Protein AF-A0A536RAM4-F1 (afdb_monomer)

Solvent-accessible surface area (backbone atoms only — not comparable to full-atom values): 9044 Å² total; per-residue (Å²): 136,80,93,73,97,63,74,51,50,75,48,69,51,63,51,76,48,69,36,72,77,47,74,78,45,63,70,72,82,46,66,72,16,47,30,25,28,36,28,37,40,40,39,36,44,51,31,31,38,32,30,31,63,94,74,68,44,80,77,48,71,47,81,39,93,56,79,72,43,77,42,52,17,27,21,21,35,39,38,47,38,64,91,79,48,71,88,48,54,70,66,57,48,44,52,50,36,45,50,50,25,53,35,39,44,54,45,48,19,62,77,68,71,47,60,61,80,51,48,44,58,45,54,31,76,57,28,85,66,81,65,32,33,30,30,37,40,30,42,76,40,79,70,32,91,58,62,23,62,55,50,53,73,42,43,67,62,44,52,56,56,41,73,72,113

Structure (mmCIF, N/CA/C/O backbone):
data_AF-A0A536RAM4-F1
#
_entry.id   AF-A0A536RAM4-F1
#
loop_
_atom_site.group_PDB
_atom_site.id
_atom_site.type_symbol
_atom_site.label_atom_id
_atom_site.label_alt_id
_atom_site.label_comp_id
_atom_site.label_asym_id
_atom_site.label_entity_id
_atom_site.label_seq_id
_atom_site.pdbx_PDB_ins_code
_atom_site.Cartn_x
_atom_site.Cartn_y
_atom_site.Cartn_z
_atom_site.occupancy
_atom_site.B_iso_or_equiv
_atom_site.auth_seq_id
_atom_site.auth_comp_id
_atom_site.auth_asym_id
_atom_site.auth_atom_id
_atom_site.pdbx_PDB_model_num
ATOM 1 N N . MET A 1 1 ? 12.154 -12.283 -29.476 1.00 48.88 1 MET A N 1
ATOM 2 C CA . MET A 1 1 ? 13.302 -11.429 -29.098 1.00 48.88 1 MET A CA 1
ATOM 3 C C . MET A 1 1 ? 14.496 -11.823 -29.951 1.00 48.88 1 MET A C 1
ATOM 5 O O . MET A 1 1 ? 14.619 -13.004 -30.252 1.00 48.88 1 MET A O 1
ATOM 9 N N . ARG A 1 2 ? 15.332 -10.871 -30.381 1.00 54.91 2 ARG A N 1
ATOM 10 C CA . ARG A 1 2 ? 16.629 -11.199 -30.996 1.00 54.91 2 ARG A CA 1
ATOM 11 C C . ARG A 1 2 ? 17.678 -11.281 -29.881 1.00 54.91 2 ARG A C 1
ATOM 13 O O . ARG A 1 2 ? 17.650 -10.396 -29.029 1.00 54.91 2 ARG A O 1
ATOM 20 N N . PRO A 1 3 ? 18.556 -12.297 -29.857 1.00 50.44 3 PRO A N 1
ATOM 21 C CA . PRO A 1 3 ? 19.675 -12.321 -28.925 1.00 50.44 3 PRO A CA 1
ATOM 22 C C . PRO A 1 3 ? 20.585 -11.133 -29.233 1.00 50.44 3 PRO A C 1
ATOM 24 O O . PRO A 1 3 ? 20.940 -10.914 -30.393 1.00 50.44 3 PRO A O 1
ATOM 27 N N . VAL A 1 4 ? 20.920 -10.353 -28.214 1.00 65.00 4 VAL A N 1
ATOM 28 C CA . VAL A 1 4 ? 21.889 -9.262 -28.311 1.00 65.00 4 VAL A CA 1
ATOM 29 C C . VAL A 1 4 ? 22.866 -9.466 -27.166 1.00 65.00 4 VAL A C 1
ATOM 31 O O . VAL A 1 4 ? 22.433 -9.601 -26.024 1.00 65.00 4 VAL A O 1
ATOM 34 N N . ASP A 1 5 ? 24.153 -9.543 -27.486 1.00 66.81 5 ASP A N 1
ATOM 35 C CA . ASP A 1 5 ? 25.219 -9.693 -26.499 1.00 66.81 5 ASP A CA 1
ATOM 36 C C . ASP A 1 5 ? 25.544 -8.307 -25.926 1.00 66.81 5 ASP A C 1
ATOM 38 O O . ASP A 1 5 ? 26.075 -7.441 -26.627 1.00 66.81 5 ASP A O 1
ATOM 42 N N . VAL A 1 6 ? 25.087 -8.041 -24.700 1.00 73.75 6 VAL A N 1
ATOM 43 C CA . VAL A 1 6 ? 25.261 -6.758 -24.007 1.00 73.75 6 VAL A CA 1
ATOM 44 C C . VAL A 1 6 ? 25.638 -6.983 -22.546 1.00 73.75 6 VAL A C 1
ATOM 46 O O . VAL A 1 6 ? 25.001 -7.759 -21.842 1.00 73.75 6 VAL A O 1
ATOM 49 N N . ASP A 1 7 ? 26.608 -6.209 -22.057 1.00 73.00 7 ASP A N 1
ATOM 50 C CA . ASP A 1 7 ? 27.097 -6.279 -20.670 1.00 73.00 7 ASP A CA 1
ATOM 51 C C . ASP A 1 7 ? 26.225 -5.490 -19.671 1.00 73.00 7 ASP A C 1
ATOM 53 O O . ASP A 1 7 ? 26.713 -4.995 -18.650 1.00 73.00 7 ASP A O 1
ATOM 57 N N . TYR A 1 8 ? 24.928 -5.333 -19.951 1.00 73.06 8 TYR A N 1
ATOM 58 C CA . TYR A 1 8 ? 23.996 -4.630 -19.071 1.00 73.06 8 TYR A CA 1
ATOM 59 C C . TYR A 1 8 ? 22.561 -5.146 -19.162 1.00 73.06 8 TYR A C 1
ATOM 61 O O . TYR A 1 8 ? 22.134 -5.667 -20.190 1.00 73.06 8 TYR A O 1
ATOM 69 N N . TYR A 1 9 ? 21.792 -4.917 -18.099 1.00 71.62 9 TYR A N 1
ATOM 70 C CA . TYR A 1 9 ? 20.342 -5.103 -18.074 1.00 71.62 9 TYR A CA 1
ATOM 71 C C . TYR A 1 9 ? 19.623 -3.763 -17.902 1.00 71.62 9 TYR A C 1
ATOM 73 O O . TYR A 1 9 ? 20.243 -2.743 -17.587 1.00 71.62 9 TYR A O 1
AT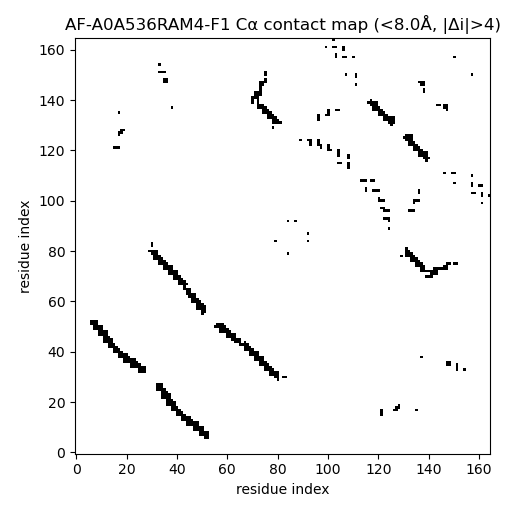OM 81 N N . THR A 1 10 ? 18.315 -3.741 -18.162 1.00 68.62 10 THR A N 1
ATOM 82 C CA . THR A 1 10 ? 17.484 -2.543 -17.999 1.00 68.62 10 THR A CA 1
ATOM 83 C C . THR A 1 10 ? 16.516 -2.691 -16.840 1.00 68.62 10 THR A C 1
ATOM 85 O O . THR A 1 10 ? 15.846 -3.716 -16.752 1.00 68.62 10 THR A O 1
ATOM 88 N N . ASP A 1 11 ? 16.392 -1.652 -16.020 1.00 59.16 11 ASP A N 1
ATOM 89 C CA . ASP A 1 11 ? 15.417 -1.576 -14.929 1.00 59.16 11 ASP A CA 1
ATOM 90 C C . ASP A 1 11 ? 14.503 -0.359 -15.109 1.00 59.16 11 ASP A C 1
ATOM 92 O O . ASP A 1 11 ? 14.982 0.717 -15.472 1.00 59.16 11 ASP A O 1
ATOM 96 N N . ALA A 1 12 ? 13.196 -0.517 -14.909 1.00 64.38 12 ALA A N 1
ATOM 97 C CA . ALA A 1 12 ? 12.204 0.518 -15.189 1.00 64.38 12 ALA A CA 1
ATOM 98 C C . ALA A 1 12 ? 11.824 1.290 -13.920 1.00 64.38 12 ALA A C 1
ATOM 100 O O . ALA A 1 12 ? 11.470 0.710 -12.899 1.00 64.38 12 ALA A O 1
ATOM 101 N N . LEU A 1 13 ? 11.822 2.621 -14.002 1.00 63.06 13 LEU A N 1
ATOM 102 C CA . LEU A 1 13 ? 11.277 3.482 -12.961 1.00 63.06 13 LEU A CA 1
ATOM 103 C C . LEU A 1 13 ? 9.771 3.655 -13.195 1.00 63.06 13 LEU A C 1
ATOM 105 O O . LEU A 1 13 ? 9.351 4.404 -14.086 1.00 63.06 13 LEU A O 1
ATOM 109 N N . ALA A 1 14 ? 8.972 2.948 -12.397 1.00 68.94 14 ALA A N 1
ATOM 110 C CA . ALA A 1 14 ? 7.518 3.031 -12.410 1.00 68.94 14 ALA A CA 1
ATOM 111 C C . ALA A 1 14 ? 7.005 3.888 -11.247 1.00 68.94 14 ALA A C 1
ATOM 113 O O . ALA A 1 14 ? 7.366 3.659 -10.095 1.00 68.94 14 ALA A O 1
ATOM 114 N N . SER A 1 15 ? 6.140 4.859 -11.539 1.00 80.94 15 SER A N 1
ATOM 115 C CA . SER A 1 15 ? 5.350 5.548 -10.517 1.00 80.94 15 SER A CA 1
ATOM 116 C C . SER A 1 15 ? 4.002 4.856 -10.370 1.00 80.94 15 SER A C 1
ATOM 118 O O . SER A 1 15 ? 3.330 4.619 -11.376 1.00 80.94 15 SER A O 1
ATOM 120 N N . VAL A 1 1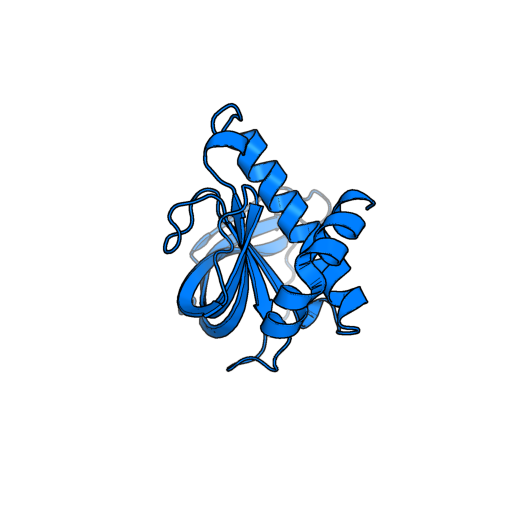6 ? 3.597 4.571 -9.134 1.00 88.69 16 VAL A N 1
ATOM 121 C CA . VAL A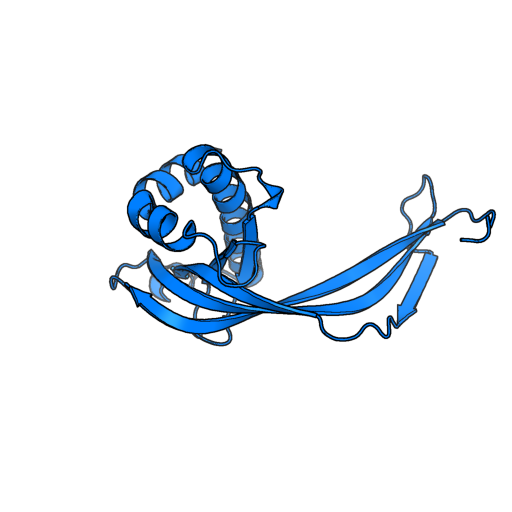 1 16 ? 2.271 4.035 -8.812 1.00 88.69 16 VAL A CA 1
ATOM 122 C C . VAL A 1 16 ? 1.486 5.096 -8.052 1.00 88.69 16 VAL A C 1
ATOM 124 O O . VAL A 1 16 ? 2.016 5.735 -7.147 1.00 88.69 16 VAL A O 1
ATOM 127 N N . THR A 1 17 ? 0.231 5.313 -8.428 1.00 92.38 17 THR A N 1
ATOM 128 C CA . THR A 1 17 ? -0.677 6.250 -7.759 1.00 92.38 17 THR A CA 1
ATOM 129 C C . THR A 1 17 ? -1.973 5.543 -7.413 1.00 92.38 17 THR A C 1
ATOM 131 O O . THR A 1 17 ? -2.518 4.809 -8.238 1.00 92.38 17 THR A O 1
ATOM 134 N N . VAL A 1 18 ? -2.476 5.794 -6.206 1.00 96.81 18 VAL A N 1
ATOM 135 C CA . VAL A 1 18 ? -3.743 5.252 -5.719 1.00 96.81 18 VAL A CA 1
ATOM 136 C C . VAL A 1 18 ? -4.779 6.366 -5.699 1.00 96.81 18 VAL A C 1
ATOM 138 O O . VAL A 1 18 ? -4.518 7.468 -5.226 1.00 96.81 18 VAL A O 1
ATOM 141 N N . ARG A 1 19 ? -5.978 6.096 -6.209 1.00 97.62 19 ARG A N 1
ATOM 142 C CA . ARG A 1 19 ? -7.133 6.979 -6.047 1.00 97.62 19 ARG A CA 1
ATOM 143 C C . ARG A 1 19 ? -8.296 6.183 -5.485 1.00 97.62 19 ARG A C 1
ATOM 145 O O . ARG A 1 19 ? -8.789 5.294 -6.168 1.00 97.62 19 ARG A O 1
ATOM 152 N N . VAL A 1 20 ? -8.767 6.544 -4.295 1.00 97.94 20 VAL A N 1
ATOM 153 C CA . VAL A 1 20 ? -10.029 6.009 -3.762 1.00 97.94 20 VAL A CA 1
ATOM 154 C C . VAL A 1 20 ? -11.186 6.512 -4.626 1.00 97.94 20 VAL A C 1
ATOM 156 O O . VAL A 1 20 ? -11.258 7.709 -4.925 1.00 97.94 20 VAL A O 1
ATOM 159 N N . LEU A 1 21 ? -12.025 5.582 -5.075 1.00 97.44 21 LEU A N 1
ATOM 160 C CA . LEU A 1 21 ? -13.218 5.823 -5.884 1.00 97.44 21 LEU A CA 1
ATOM 161 C C . LEU A 1 21 ? -14.473 5.821 -5.013 1.00 97.44 21 LEU A C 1
ATOM 163 O O . LEU A 1 21 ? -15.298 6.720 -5.154 1.00 97.44 21 LEU A O 1
ATOM 167 N N . ASP A 1 22 ? -14.570 4.851 -4.105 1.00 97.75 22 ASP A N 1
ATOM 168 C CA . ASP A 1 22 ? -15.657 4.718 -3.141 1.00 97.75 22 ASP A CA 1
ATOM 169 C C . ASP A 1 22 ? -15.125 4.139 -1.824 1.00 97.75 22 ASP A C 1
ATOM 171 O O . ASP A 1 22 ? -14.152 3.381 -1.827 1.00 97.75 22 ASP A O 1
ATOM 175 N N . THR A 1 23 ? -15.756 4.490 -0.707 1.00 98.25 23 THR A N 1
ATOM 176 C CA . THR A 1 23 ? -15.388 4.010 0.630 1.00 98.25 23 THR A CA 1
ATOM 177 C C . THR A 1 23 ? -16.548 3.210 1.200 1.00 98.25 23 THR A C 1
ATOM 179 O O . THR A 1 23 ? -17.611 3.758 1.478 1.00 98.25 23 THR A O 1
ATOM 182 N N . PHE A 1 24 ? -16.331 1.916 1.418 1.00 98.06 24 PHE A N 1
ATOM 183 C CA . PHE A 1 24 ? -17.347 1.009 1.950 1.00 98.06 24 PHE A CA 1
ATOM 184 C C . PHE A 1 24 ? -17.437 1.082 3.478 1.00 98.06 24 PHE A C 1
ATOM 186 O O . PHE A 1 24 ? -18.534 1.009 4.030 1.00 98.06 24 PHE A O 1
ATOM 193 N N . ALA A 1 25 ? -16.301 1.258 4.163 1.00 98.12 25 ALA A N 1
ATOM 194 C CA . ALA A 1 25 ? -16.252 1.476 5.607 1.00 98.12 25 ALA A CA 1
ATOM 195 C C . ALA A 1 25 ? -15.035 2.315 6.028 1.00 98.12 25 ALA A C 1
ATOM 197 O O . ALA A 1 25 ? -13.989 2.291 5.373 1.00 98.12 25 ALA A O 1
ATOM 198 N N . GLY A 1 26 ? -15.174 3.016 7.158 1.00 96.19 26 GLY A N 1
ATOM 199 C CA . GLY A 1 26 ? -14.182 3.943 7.710 1.00 96.19 26 GLY A CA 1
ATOM 200 C C . GLY A 1 26 ? -14.281 5.380 7.159 1.00 96.19 26 GLY A C 1
ATOM 201 O O . GLY A 1 26 ? -15.146 5.667 6.329 1.00 96.19 26 GLY A O 1
ATOM 202 N N . PRO A 1 27 ? -13.410 6.297 7.620 1.00 94.19 27 PRO A N 1
ATOM 203 C CA . PRO A 1 27 ? -12.426 6.095 8.687 1.00 94.19 27 PRO A CA 1
ATOM 204 C C . PRO A 1 27 ? -13.082 5.944 10.068 1.00 94.19 27 PRO A C 1
ATOM 206 O O . PRO A 1 27 ? -14.143 6.509 10.323 1.00 94.19 27 PRO A O 1
ATOM 209 N N . ASP A 1 28 ? -12.451 5.188 10.966 1.00 88.75 28 ASP A N 1
ATOM 210 C CA . ASP A 1 28 ? -12.923 4.933 12.336 1.00 88.75 28 ASP A CA 1
ATOM 211 C C . ASP A 1 28 ? -12.492 5.992 13.370 1.00 88.75 28 ASP A C 1
ATOM 213 O O . ASP A 1 28 ? -12.769 5.837 14.553 1.00 88.75 28 ASP A O 1
ATOM 217 N N . GLN A 1 29 ? -11.926 7.119 12.915 1.00 85.12 29 GLN A N 1
ATOM 218 C CA . GLN A 1 29 ? -11.554 8.297 13.724 1.00 85.12 29 GLN A CA 1
ATOM 219 C C . GLN A 1 29 ? -10.485 8.033 14.800 1.00 85.12 29 GLN A C 1
ATOM 221 O O . GLN A 1 29 ? -10.327 8.820 15.731 1.00 85.12 29 GLN A O 1
ATOM 226 N N . GLU A 1 30 ? -9.708 6.967 14.636 1.00 90.00 30 GLU A N 1
ATOM 227 C CA . GLU A 1 30 ? -8.515 6.683 15.430 1.00 90.00 30 GLU A CA 1
ATOM 228 C C . GLU A 1 30 ? -7.287 7.424 14.876 1.00 90.00 30 GLU A C 1
ATOM 230 O O . GLU A 1 30 ? -7.243 7.807 13.702 1.00 90.00 30 GLU A O 1
ATOM 235 N N . ALA A 1 31 ? -6.239 7.581 15.692 1.00 90.94 31 ALA A N 1
ATOM 236 C CA . ALA A 1 31 ? -4.988 8.215 15.253 1.00 90.94 31 ALA A CA 1
ATOM 237 C C . ALA A 1 31 ? -4.320 7.460 14.081 1.00 90.94 31 ALA A C 1
ATOM 239 O O . ALA A 1 31 ? -3.651 8.058 13.236 1.00 90.94 31 ALA A O 1
ATOM 240 N N . ILE A 1 32 ? -4.542 6.146 14.021 1.00 93.75 32 ILE A N 1
ATOM 241 C CA . ILE A 1 32 ? -4.243 5.277 12.884 1.00 93.75 32 ILE A CA 1
ATOM 242 C C . ILE A 1 32 ? -5.587 4.726 12.407 1.00 93.75 32 ILE A C 1
ATOM 244 O O . ILE A 1 32 ? -6.048 3.694 12.879 1.00 93.75 32 ILE A O 1
ATOM 248 N N . SER A 1 33 ? -6.250 5.461 11.517 1.00 95.94 33 SER A N 1
ATOM 249 C CA . SER A 1 33 ? -7.590 5.102 11.045 1.00 95.94 33 SER A CA 1
ATOM 250 C C . SER A 1 33 ? -7.520 4.105 9.893 1.00 95.94 33 SER A C 1
ATOM 252 O O . SER A 1 33 ? -6.727 4.286 8.965 1.00 95.94 33 SER A O 1
ATOM 254 N N . ARG A 1 34 ? -8.402 3.103 9.895 1.00 97.44 34 ARG A N 1
ATOM 255 C CA . ARG A 1 34 ? -8.580 2.160 8.776 1.00 97.44 34 ARG A CA 1
ATOM 256 C C . ARG A 1 34 ? -9.765 2.522 7.903 1.00 97.44 34 ARG A C 1
ATOM 258 O O . ARG A 1 34 ? -10.763 3.091 8.343 1.00 97.44 34 ARG A O 1
ATOM 265 N N . SER A 1 35 ? -9.700 2.124 6.646 1.00 98.50 35 SER A N 1
ATOM 266 C CA . SER A 1 35 ? -10.810 2.198 5.702 1.00 98.50 35 SER A CA 1
ATOM 267 C C . SER A 1 35 ? -10.652 1.132 4.626 1.00 98.50 35 SER A C 1
ATOM 269 O O . SER A 1 35 ? -9.556 0.610 4.418 1.00 98.50 35 SER A O 1
ATOM 271 N N . HIS A 1 36 ? -11.738 0.798 3.937 1.00 98.50 36 HIS A N 1
ATOM 272 C CA . HIS A 1 36 ? -11.659 -0.013 2.726 1.00 98.50 36 HIS A CA 1
ATOM 273 C C . HIS A 1 36 ? -12.740 0.383 1.721 1.00 98.50 36 HIS A C 1
ATOM 275 O O . HIS A 1 36 ? -13.742 1.006 2.076 1.00 98.50 36 HIS A O 1
ATOM 281 N N . GLY A 1 37 ? -12.528 0.026 0.458 1.00 98.19 37 GLY A N 1
ATOM 282 C CA . GLY A 1 37 ? -13.410 0.413 -0.634 1.00 98.19 37 GLY A CA 1
ATOM 283 C C . GLY A 1 37 ? -12.792 0.200 -2.007 1.00 98.19 37 GLY A C 1
ATOM 284 O O . GLY A 1 37 ? -11.798 -0.518 -2.150 1.00 98.19 37 GLY A O 1
ATOM 285 N N . GLU A 1 38 ? -13.377 0.829 -3.019 1.00 98.19 38 GLU A N 1
ATOM 286 C CA . GLU A 1 38 ? -12.875 0.779 -4.388 1.00 98.19 38 GLU A CA 1
ATOM 287 C C . GLU A 1 38 ? -11.716 1.751 -4.585 1.00 98.19 38 GLU A C 1
ATOM 289 O O . GLU A 1 38 ? -11.776 2.928 -4.218 1.00 98.19 38 GLU A O 1
ATOM 294 N N . VAL A 1 39 ? -10.667 1.275 -5.246 1.00 98.25 39 VAL A N 1
ATOM 295 C CA . VAL A 1 39 ? -9.503 2.070 -5.617 1.00 98.25 39 VAL A CA 1
ATOM 296 C C . VAL A 1 39 ? -9.163 1.886 -7.091 1.00 98.25 39 VAL A C 1
ATOM 298 O O . VAL A 1 39 ? -9.294 0.809 -7.675 1.00 98.25 39 VAL A O 1
ATOM 301 N N . LYS A 1 40 ? -8.667 2.961 -7.697 1.00 97.75 40 LYS A N 1
ATOM 302 C CA . LYS A 1 40 ? -7.979 2.925 -8.980 1.00 97.75 40 LYS A CA 1
ATOM 303 C C . LYS A 1 40 ? -6.482 3.032 -8.749 1.00 97.75 40 LYS A C 1
ATOM 305 O O . LYS A 1 40 ? -6.008 4.038 -8.221 1.00 97.75 40 LYS A O 1
ATOM 310 N N . ILE A 1 41 ? -5.756 2.024 -9.204 1.00 96.69 41 ILE A N 1
ATOM 311 C CA . ILE A 1 41 ? -4.301 2.001 -9.239 1.00 96.69 41 ILE A CA 1
ATOM 312 C C . ILE A 1 41 ? -3.861 2.401 -10.641 1.00 96.69 41 ILE A C 1
ATOM 314 O O . ILE A 1 41 ? -4.277 1.794 -11.624 1.00 96.69 41 ILE A O 1
ATOM 318 N N . THR A 1 42 ? -3.025 3.424 -10.727 1.00 94.38 42 THR A N 1
ATOM 319 C CA . THR A 1 42 ? -2.403 3.884 -11.968 1.00 94.38 42 THR A CA 1
ATOM 320 C C . THR A 1 42 ? -0.906 3.603 -11.883 1.00 94.38 42 THR A C 1
ATOM 322 O O . THR A 1 42 ? -0.264 4.038 -10.929 1.00 94.38 42 THR A O 1
ATOM 325 N N . SER A 1 43 ? -0.339 2.906 -12.870 1.00 90.00 43 SER A N 1
ATOM 326 C CA . SER A 1 43 ? 1.104 2.680 -12.998 1.00 90.00 43 SER A CA 1
ATOM 327 C C . SER A 1 43 ? 1.637 3.265 -14.304 1.00 90.00 43 SER A C 1
ATOM 329 O O . SER A 1 43 ? 1.100 3.002 -15.382 1.00 90.00 43 SER A O 1
ATOM 331 N N . LEU A 1 44 ? 2.712 4.049 -14.205 1.00 86.31 44 LEU A N 1
ATOM 332 C CA . LEU A 1 44 ? 3.394 4.655 -15.345 1.00 86.31 44 LEU A CA 1
ATOM 333 C C . LEU A 1 44 ? 4.898 4.392 -15.262 1.00 86.31 44 LEU A C 1
ATOM 335 O O . LEU A 1 44 ? 5.592 4.937 -14.403 1.00 86.31 44 LEU A O 1
ATOM 339 N N . ALA A 1 45 ? 5.411 3.582 -16.186 1.00 80.69 45 ALA A N 1
ATOM 340 C CA . ALA A 1 45 ? 6.844 3.425 -16.403 1.00 80.69 45 ALA A CA 1
ATOM 341 C C . ALA A 1 45 ? 7.343 4.560 -17.306 1.00 80.69 45 ALA A C 1
ATOM 343 O O . ALA A 1 45 ? 6.994 4.614 -18.484 1.00 80.69 45 ALA A O 1
ATOM 344 N N . SER A 1 46 ? 8.136 5.474 -16.746 1.00 73.50 46 SER A N 1
ATOM 345 C CA . SER A 1 46 ? 8.542 6.717 -17.428 1.00 73.50 46 SER A CA 1
ATOM 346 C C . SER A 1 46 ? 9.982 6.692 -17.944 1.00 73.50 46 SER A C 1
ATOM 348 O O . SER A 1 46 ? 10.302 7.330 -18.948 1.00 73.50 46 SER A O 1
ATOM 350 N N . MET A 1 47 ? 10.861 5.932 -17.293 1.00 74.62 47 MET A N 1
ATOM 351 C CA . MET A 1 47 ? 12.265 5.793 -17.674 1.00 74.62 47 MET A CA 1
ATOM 352 C C . MET A 1 47 ? 12.772 4.384 -17.410 1.00 74.62 47 MET A C 1
ATOM 354 O O . MET A 1 47 ? 12.250 3.683 -16.549 1.00 74.62 47 MET A O 1
ATOM 358 N N . PHE A 1 48 ? 13.829 3.997 -18.115 1.00 76.38 48 PHE A N 1
ATOM 359 C CA . PHE A 1 48 ? 14.630 2.831 -17.778 1.00 76.38 48 PHE A CA 1
ATOM 360 C C . PHE A 1 48 ? 16.072 3.251 -17.496 1.00 76.38 48 PHE A C 1
ATOM 362 O O . PHE A 1 48 ? 16.589 4.181 -18.117 1.00 76.38 48 PHE A O 1
ATOM 369 N N . LYS A 1 49 ? 16.733 2.556 -16.574 1.00 77.62 49 LYS A N 1
ATOM 370 C CA . LYS A 1 49 ? 18.174 2.638 -16.320 1.00 77.62 49 LYS A CA 1
ATOM 371 C C . LYS A 1 49 ? 18.854 1.444 -16.971 1.00 77.62 49 LYS A C 1
ATOM 373 O O . LYS A 1 49 ? 18.311 0.348 -16.942 1.00 77.62 49 LYS A O 1
ATOM 378 N N . LYS A 1 50 ? 20.036 1.644 -17.544 1.00 78.88 50 LYS A N 1
ATOM 379 C CA . LYS A 1 50 ? 20.947 0.586 -17.985 1.00 78.88 50 LYS A CA 1
ATOM 380 C C . LYS A 1 50 ? 21.940 0.339 -16.860 1.00 78.88 50 LYS A C 1
ATOM 382 O O . LYS A 1 50 ? 22.633 1.269 -16.451 1.00 78.88 50 LYS A O 1
ATOM 387 N N . ILE A 1 51 ? 22.009 -0.888 -16.368 1.00 77.88 51 ILE A N 1
ATOM 388 C CA . ILE A 1 51 ? 22.850 -1.267 -15.233 1.00 77.88 51 ILE A CA 1
ATOM 389 C C . ILE A 1 51 ? 23.842 -2.324 -15.702 1.00 77.88 51 ILE A C 1
ATOM 391 O O . ILE A 1 51 ? 23.436 -3.354 -16.241 1.00 77.88 51 ILE A O 1
ATOM 395 N N . ARG A 1 52 ? 25.142 -2.065 -15.526 1.00 80.25 52 ARG A N 1
ATOM 396 C CA . ARG A 1 52 ? 26.200 -2.994 -15.945 1.00 80.25 52 ARG A CA 1
ATOM 397 C C . ARG A 1 52 ? 26.133 -4.287 -15.133 1.00 80.25 52 ARG A C 1
ATOM 399 O O . ARG A 1 52 ? 25.973 -4.251 -13.910 1.00 80.25 52 ARG A O 1
ATOM 406 N N . PHE A 1 53 ? 26.312 -5.424 -15.801 1.00 69.38 53 PHE A N 1
ATOM 407 C CA . PHE A 1 53 ? 26.464 -6.704 -15.118 1.00 69.38 53 PHE A CA 1
ATOM 408 C C . PHE A 1 53 ? 27.685 -6.681 -14.183 1.00 69.38 53 PHE A C 1
ATOM 410 O O . PHE A 1 53 ? 28.701 -6.048 -14.466 1.00 69.38 53 PHE A O 1
ATOM 417 N N . HIS A 1 54 ? 27.573 -7.373 -13.048 1.00 75.31 54 HIS A N 1
ATOM 418 C CA . HIS A 1 54 ? 28.586 -7.494 -11.988 1.00 75.31 54 HIS A CA 1
ATOM 419 C C . HIS A 1 54 ? 28.848 -6.225 -11.161 1.00 75.31 54 HIS A C 1
ATOM 421 O O . HIS A 1 54 ? 28.804 -6.309 -9.935 1.00 75.31 54 HIS A O 1
ATOM 427 N N . THR A 1 55 ? 29.073 -5.056 -11.776 1.00 80.38 55 THR A N 1
ATOM 428 C CA . THR A 1 55 ? 29.408 -3.829 -11.019 1.00 80.38 55 THR A CA 1
ATOM 429 C C . THR A 1 55 ? 28.185 -3.098 -10.470 1.00 80.38 55 THR A C 1
ATOM 431 O O . THR A 1 55 ? 28.328 -2.299 -9.552 1.00 80.38 55 THR A O 1
ATOM 434 N N . HIS A 1 56 ? 26.985 -3.378 -10.998 1.00 76.31 56 HIS A N 1
ATOM 435 C CA . HIS A 1 56 ? 25.738 -2.678 -10.651 1.00 76.31 56 HIS A CA 1
ATOM 436 C C . HIS A 1 56 ? 25.804 -1.155 -10.863 1.00 76.31 56 HIS A C 1
ATOM 438 O O . HIS A 1 56 ? 24.991 -0.398 -10.333 1.00 76.31 56 HIS A O 1
ATOM 444 N N . GLU A 1 57 ? 26.751 -0.690 -11.678 1.00 74.69 57 GLU A N 1
ATOM 445 C CA . GLU A 1 57 ? 26.879 0.720 -12.014 1.00 74.69 57 GLU A CA 1
ATOM 446 C C . GLU A 1 57 ? 25.803 1.132 -13.016 1.00 74.69 57 GLU A C 1
ATOM 448 O O . GLU A 1 57 ? 25.530 0.436 -14.001 1.00 74.69 57 GLU A O 1
ATOM 453 N N . ASN A 1 58 ? 25.220 2.307 -12.787 1.00 79.19 58 ASN A N 1
ATOM 454 C CA . ASN A 1 58 ? 24.342 2.945 -13.754 1.00 79.19 58 ASN A CA 1
ATOM 455 C C . ASN A 1 58 ? 25.182 3.454 -14.934 1.00 79.19 58 ASN A C 1
ATOM 457 O O . ASN A 1 58 ? 25.977 4.379 -14.784 1.00 79.19 58 ASN A O 1
ATOM 461 N N . ILE A 1 59 ? 24.986 2.853 -16.105 1.00 81.69 59 ILE A N 1
ATOM 462 C CA . ILE A 1 59 ? 25.717 3.179 -17.336 1.00 81.69 59 ILE A CA 1
ATOM 463 C C . ILE A 1 59 ? 24.865 3.953 -18.350 1.00 81.69 59 ILE A C 1
ATOM 465 O O . ILE A 1 59 ? 25.290 4.172 -19.484 1.00 81.69 59 ILE A O 1
ATOM 469 N N . GLY A 1 60 ? 23.653 4.360 -17.969 1.00 81.00 60 GLY A N 1
ATOM 470 C CA . GLY A 1 60 ? 22.796 5.205 -18.792 1.00 81.00 60 GLY A CA 1
ATOM 471 C C . GLY A 1 60 ? 21.322 5.120 -18.413 1.00 81.00 60 GLY A C 1
ATOM 472 O O . GLY A 1 60 ? 20.899 4.246 -17.664 1.00 81.00 60 GLY A O 1
ATOM 473 N N . ALA A 1 61 ? 20.515 6.011 -18.978 1.00 81.56 61 ALA A N 1
ATOM 474 C CA . ALA A 1 61 ? 19.063 5.974 -18.858 1.00 81.56 61 ALA A CA 1
ATOM 475 C C . ALA A 1 61 ? 18.408 6.370 -20.184 1.00 81.56 61 ALA A C 1
ATOM 477 O O . ALA A 1 61 ? 19.041 7.001 -21.033 1.00 81.56 61 ALA A O 1
ATOM 478 N N . GLY A 1 62 ? 17.147 5.996 -20.368 1.00 80.31 62 GLY A N 1
ATOM 479 C CA . GLY A 1 62 ? 16.347 6.411 -21.515 1.00 80.31 62 GLY A CA 1
ATOM 480 C C . GLY A 1 62 ? 14.862 6.511 -21.168 1.00 80.31 62 GLY A C 1
ATOM 481 O O . GLY A 1 62 ? 14.419 5.885 -20.200 1.00 80.31 62 GLY A O 1
ATOM 482 N N . PRO A 1 63 ? 14.082 7.299 -21.927 1.00 78.19 63 PRO A N 1
ATOM 483 C CA . PRO A 1 63 ? 12.646 7.401 -21.720 1.00 78.19 63 PRO A CA 1
ATOM 484 C C . PRO A 1 63 ? 11.954 6.089 -22.097 1.00 78.19 63 PRO A C 1
ATOM 486 O O . PRO A 1 63 ? 12.348 5.403 -23.043 1.00 78.19 63 PRO A O 1
ATOM 489 N N . VAL A 1 64 ? 10.899 5.762 -21.358 1.00 79.06 64 VAL A N 1
ATOM 490 C CA . VAL A 1 64 ? 9.978 4.674 -21.681 1.00 79.06 64 VAL A CA 1
ATOM 491 C C . VAL A 1 64 ? 8.656 5.305 -22.089 1.00 79.06 64 VAL A C 1
ATOM 493 O O . VAL A 1 64 ? 8.060 6.066 -21.335 1.00 79.06 64 VAL A O 1
ATOM 496 N N . HIS A 1 65 ? 8.196 4.990 -23.295 1.00 75.56 65 HIS A N 1
ATOM 497 C CA . HIS A 1 65 ? 6.883 5.401 -23.783 1.00 75.56 65 HIS A CA 1
ATOM 498 C C . HIS A 1 65 ? 5.924 4.218 -23.687 1.00 75.56 65 HIS A C 1
ATOM 500 O O . HIS A 1 65 ? 5.514 3.652 -24.699 1.00 75.56 65 HIS A O 1
ATOM 506 N N . LEU A 1 66 ? 5.627 3.801 -22.455 1.00 81.31 66 LEU A N 1
ATOM 507 C CA . LEU A 1 66 ? 4.584 2.815 -22.197 1.00 81.31 66 LEU A CA 1
ATOM 508 C C . LEU A 1 66 ? 3.270 3.530 -21.869 1.00 81.31 66 LEU A C 1
ATOM 510 O O . LEU A 1 66 ? 3.293 4.575 -21.213 1.00 81.31 66 LEU A O 1
ATOM 514 N N . PRO A 1 67 ? 2.126 2.991 -22.328 1.00 83.69 67 PRO A N 1
ATOM 515 C CA . PRO A 1 67 ? 0.834 3.523 -21.937 1.00 83.69 67 PRO A CA 1
ATOM 516 C C . PRO A 1 67 ? 0.640 3.345 -20.431 1.00 83.69 67 PRO A C 1
ATOM 518 O O . PRO A 1 67 ? 1.025 2.320 -19.863 1.00 83.69 67 PRO A O 1
ATOM 521 N N . GLU A 1 68 ? -0.002 4.328 -19.805 1.00 88.25 68 GLU A N 1
ATOM 522 C CA . GLU A 1 68 ? -0.461 4.210 -18.424 1.00 88.25 68 GLU A CA 1
ATOM 523 C C . GLU A 1 68 ? -1.298 2.933 -18.263 1.00 88.25 68 GLU A C 1
ATOM 525 O O . GLU A 1 68 ? -2.188 2.655 -19.069 1.00 88.25 68 GLU A O 1
ATOM 530 N N . GLN A 1 69 ? -0.988 2.143 -17.237 1.00 92.06 69 GLN A N 1
ATOM 531 C CA . GLN A 1 69 ? -1.768 0.968 -16.869 1.00 92.06 69 GLN A CA 1
ATOM 532 C C . GLN A 1 69 ? -2.689 1.335 -15.714 1.00 92.06 69 GLN A C 1
ATOM 534 O O . GLN A 1 69 ? -2.234 1.881 -14.707 1.00 92.06 69 GLN A O 1
ATOM 539 N N . THR A 1 70 ? -3.974 1.020 -15.848 1.00 94.94 70 THR A N 1
ATOM 540 C CA . THR A 1 70 ? -4.974 1.262 -14.811 1.00 94.94 70 THR A CA 1
ATOM 541 C C . THR A 1 70 ? -5.592 -0.046 -14.342 1.00 94.94 70 THR A C 1
ATOM 543 O O . THR A 1 70 ? -5.917 -0.925 -15.138 1.00 94.94 70 THR A O 1
ATOM 546 N N . LEU A 1 71 ? -5.770 -0.164 -13.031 1.00 96.75 71 LEU A N 1
ATOM 547 C CA . LEU A 1 71 ? -6.443 -1.279 -12.381 1.00 96.75 71 LEU A CA 1
ATOM 548 C C . LEU A 1 71 ? -7.519 -0.718 -11.456 1.00 96.75 71 LEU A C 1
ATOM 550 O O . LEU A 1 71 ? -7.220 0.044 -10.542 1.00 96.75 71 LEU A O 1
ATOM 554 N N . HIS A 1 72 ? -8.767 -1.096 -11.706 1.00 98.19 72 HIS A N 1
ATOM 555 C CA . HIS A 1 72 ? -9.883 -0.846 -10.801 1.00 98.19 72 HIS A CA 1
ATOM 556 C C . HIS A 1 72 ? -10.060 -2.094 -9.942 1.00 98.19 72 HIS A C 1
ATOM 558 O O . HIS A 1 72 ? -10.238 -3.185 -10.482 1.00 98.19 72 HIS A O 1
ATOM 564 N N . THR A 1 73 ? -9.946 -1.943 -8.631 1.00 98.38 73 THR A N 1
ATOM 565 C CA . THR A 1 73 ? -9.927 -3.049 -7.667 1.00 98.38 73 THR A CA 1
ATOM 566 C C . THR A 1 73 ? -10.413 -2.551 -6.311 1.00 98.38 73 THR A C 1
ATOM 568 O O . THR A 1 73 ? -10.725 -1.371 -6.153 1.00 98.38 73 THR A O 1
ATOM 571 N N . THR A 1 74 ? -10.458 -3.427 -5.318 1.00 98.31 74 THR A N 1
ATOM 572 C CA . THR A 1 74 ? -10.687 -3.045 -3.930 1.00 98.31 74 THR A CA 1
ATOM 573 C C . THR A 1 74 ? -9.381 -2.942 -3.151 1.00 98.31 74 THR A C 1
ATOM 575 O O . THR A 1 74 ? -8.390 -3.623 -3.432 1.00 98.31 74 THR A O 1
ATOM 578 N N . GLY A 1 75 ? -9.371 -2.050 -2.166 1.00 98.12 75 GLY A N 1
ATOM 579 C CA . GLY A 1 75 ? -8.218 -1.794 -1.318 1.00 98.12 75 GLY A CA 1
ATOM 580 C C . GLY A 1 75 ? -8.620 -1.518 0.120 1.00 98.12 75 GLY A C 1
ATOM 581 O O . GLY A 1 75 ? -9.710 -1.023 0.396 1.00 98.12 75 GLY A O 1
ATOM 582 N N . TYR A 1 76 ? -7.712 -1.854 1.022 1.00 98.38 76 TYR A N 1
ATOM 583 C CA . TYR A 1 76 ? -7.720 -1.482 2.426 1.00 98.38 76 TYR A CA 1
ATOM 584 C C . TYR A 1 76 ? -6.609 -0.454 2.638 1.00 98.38 76 TYR A C 1
ATOM 586 O O . TYR A 1 76 ? -5.487 -0.644 2.164 1.00 98.38 76 TYR A O 1
ATOM 594 N N . TRP A 1 77 ? -6.902 0.642 3.325 1.00 98.38 77 TRP A N 1
ATOM 595 C CA . TRP A 1 77 ? -5.907 1.669 3.594 1.00 98.38 77 TRP A CA 1
ATOM 596 C C . TRP A 1 77 ? -5.947 2.159 5.029 1.00 98.38 77 TRP A C 1
ATOM 598 O O . TRP A 1 77 ? -6.979 2.156 5.698 1.00 98.38 77 TRP A O 1
ATOM 608 N N . ILE A 1 78 ? -4.774 2.594 5.470 1.00 98.06 78 ILE A N 1
ATOM 609 C CA . ILE A 1 78 ? -4.526 3.157 6.785 1.00 98.06 78 ILE A CA 1
ATOM 610 C C . ILE A 1 78 ? -4.080 4.599 6.599 1.00 98.06 78 ILE A C 1
ATOM 612 O O . ILE A 1 78 ? -3.125 4.850 5.861 1.00 98.06 78 ILE A O 1
ATOM 616 N N . THR A 1 79 ? -4.742 5.532 7.276 1.00 97.31 79 THR A N 1
ATOM 617 C CA . THR A 1 79 ? -4.335 6.940 7.341 1.00 97.31 79 THR A CA 1
ATOM 618 C C . THR A 1 79 ? -3.770 7.271 8.711 1.00 97.31 79 THR A C 1
ATOM 620 O O . THR A 1 79 ? -4.348 6.881 9.724 1.00 97.31 79 THR A O 1
ATOM 623 N N . VAL A 1 80 ? -2.681 8.036 8.740 1.00 95.75 80 VAL A N 1
ATOM 624 C CA . VAL A 1 80 ? -2.046 8.487 9.985 1.00 95.75 80 VAL A CA 1
ATOM 625 C C . VAL A 1 80 ? -2.419 9.945 10.257 1.00 95.75 80 VAL A C 1
ATOM 627 O O . VAL A 1 80 ? -2.185 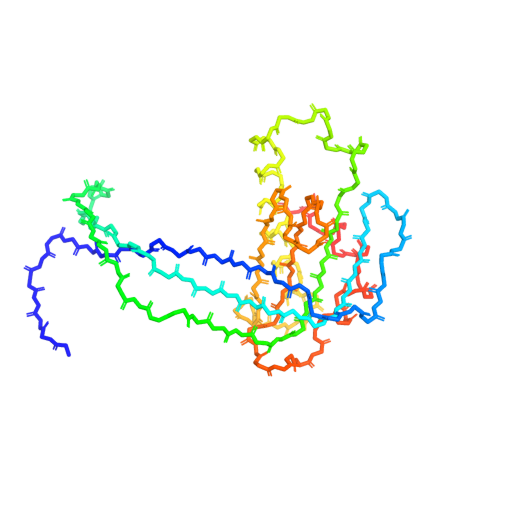10.819 9.414 1.00 95.75 80 VAL A O 1
ATOM 630 N N . ASP A 1 81 ? -2.992 10.212 11.429 1.00 93.00 81 ASP A N 1
ATOM 631 C CA . ASP A 1 81 ? -3.384 11.558 11.851 1.00 93.00 81 ASP A CA 1
ATOM 632 C C . ASP A 1 81 ? -2.175 12.483 12.072 1.00 93.00 81 ASP A C 1
ATOM 634 O O . ASP A 1 81 ? -1.086 12.043 12.453 1.00 93.00 81 ASP A O 1
ATOM 638 N N . GLU A 1 82 ? -2.380 13.787 11.856 1.00 89.81 82 GLU A N 1
ATOM 639 C CA . GLU A 1 82 ? -1.350 14.824 11.981 1.00 89.81 82 GLU A CA 1
ATOM 640 C C . GLU A 1 82 ? -0.613 14.781 13.325 1.00 89.81 82 GLU A C 1
ATOM 642 O O . GLU A 1 82 ? 0.607 14.976 13.355 1.00 89.81 82 GLU A O 1
ATOM 647 N N . GLY A 1 83 ? -1.305 14.459 14.423 1.00 89.38 83 GLY A N 1
ATOM 648 C CA . GLY A 1 83 ? -0.699 14.387 15.752 1.00 89.38 83 GLY A CA 1
ATOM 649 C C . GLY A 1 83 ? 0.463 13.393 15.866 1.00 89.38 83 GLY A C 1
ATOM 650 O O . GLY A 1 83 ? 1.376 13.621 16.660 1.00 89.38 83 GLY A O 1
ATOM 651 N N . LEU A 1 84 ? 0.471 12.327 15.058 1.00 88.12 84 LEU A N 1
ATOM 652 C CA . LEU A 1 84 ? 1.490 11.273 15.119 1.00 88.12 84 LEU A CA 1
ATOM 653 C C . LEU A 1 84 ? 2.715 11.547 14.243 1.00 88.12 84 LEU A C 1
ATOM 655 O O . LEU A 1 84 ? 3.807 11.082 14.564 1.00 88.12 84 LEU A O 1
ATOM 659 N N . TRP A 1 85 ? 2.557 12.280 13.139 1.00 89.50 85 TRP A N 1
ATOM 660 C CA . TRP A 1 85 ? 3.636 12.448 12.160 1.00 89.50 85 TRP A CA 1
ATOM 661 C C . TRP A 1 85 ? 4.170 13.871 12.032 1.00 89.50 85 TRP A C 1
ATOM 663 O O . TRP A 1 85 ? 5.237 14.053 11.453 1.00 89.50 85 TRP A O 1
ATOM 673 N N . ARG A 1 86 ? 3.493 14.893 12.568 1.00 89.19 86 ARG A N 1
ATOM 674 C CA . ARG A 1 86 ? 3.910 16.297 12.392 1.00 89.19 86 ARG A CA 1
ATOM 675 C C . ARG A 1 86 ? 5.296 16.610 12.959 1.00 89.19 86 ARG A C 1
ATOM 677 O O . ARG A 1 86 ? 5.978 17.494 12.445 1.00 89.19 86 ARG A O 1
ATOM 684 N N . SER A 1 87 ? 5.701 15.919 14.022 1.00 90.56 87 SER A N 1
ATOM 685 C CA . SER A 1 87 ? 7.037 16.051 14.617 1.00 90.56 87 SER A CA 1
ATOM 686 C C . SER A 1 87 ? 8.115 15.278 13.850 1.00 90.56 87 SER A C 1
ATOM 688 O O . SER A 1 87 ? 9.302 15.515 14.072 1.00 90.56 87 SER A O 1
ATOM 690 N N . LEU A 1 88 ? 7.722 14.373 12.948 1.00 89.19 88 LEU A N 1
ATOM 691 C CA . LEU A 1 88 ? 8.643 13.593 12.135 1.00 89.19 88 LEU A CA 1
ATOM 692 C C . LEU A 1 88 ? 9.127 14.420 10.941 1.00 89.19 88 LEU A C 1
ATOM 694 O O . LEU A 1 88 ? 8.370 15.144 10.292 1.00 89.19 88 LEU A O 1
ATOM 698 N N . GLY A 1 89 ? 10.407 14.271 10.606 1.00 89.31 89 GLY A N 1
ATOM 699 C CA . GLY A 1 89 ? 10.916 14.738 9.321 1.00 89.31 89 GLY A CA 1
ATOM 700 C C . GLY A 1 89 ? 10.267 13.967 8.168 1.00 89.31 89 GLY A C 1
ATOM 701 O O . GLY A 1 89 ? 9.917 12.795 8.314 1.00 89.31 89 GLY A O 1
ATOM 702 N N . ARG A 1 90 ? 10.146 14.607 6.997 1.00 88.00 90 ARG A N 1
ATOM 703 C CA . ARG A 1 90 ? 9.566 13.990 5.789 1.00 88.00 90 ARG A CA 1
ATOM 704 C C . ARG A 1 90 ? 10.210 12.642 5.454 1.00 88.00 90 ARG A C 1
ATOM 706 O O . ARG A 1 90 ? 9.487 11.703 5.155 1.00 88.00 90 ARG A O 1
ATOM 713 N N . GLU A 1 91 ? 11.537 12.557 5.519 1.00 89.81 91 GLU A N 1
ATOM 714 C CA . GLU A 1 91 ? 12.285 11.332 5.203 1.00 89.81 91 GLU A CA 1
ATOM 715 C C . GLU A 1 91 ? 11.969 10.198 6.186 1.00 89.81 91 GLU A C 1
ATOM 717 O O . GLU A 1 91 ? 11.736 9.067 5.773 1.00 89.81 91 GLU A O 1
ATOM 722 N N . THR A 1 92 ? 11.897 10.505 7.484 1.00 93.88 92 THR A N 1
ATOM 723 C CA . THR A 1 92 ? 11.544 9.530 8.525 1.00 93.88 92 THR A CA 1
ATOM 724 C C . THR A 1 92 ? 10.116 9.026 8.353 1.00 93.88 92 THR A C 1
ATOM 726 O O . THR A 1 92 ? 9.876 7.825 8.446 1.00 93.88 92 THR A O 1
ATOM 729 N N . LEU A 1 93 ? 9.176 9.930 8.066 1.00 93.62 93 LEU A N 1
ATOM 730 C CA . LEU A 1 93 ? 7.793 9.568 7.777 1.00 93.62 93 LEU A CA 1
ATOM 731 C C . LEU A 1 93 ? 7.709 8.669 6.540 1.00 93.62 93 LEU A C 1
ATOM 733 O O . LEU A 1 93 ? 7.076 7.622 6.586 1.00 93.62 93 LEU A O 1
ATOM 737 N N . GLU A 1 94 ? 8.366 9.052 5.446 1.00 93.62 94 GLU A N 1
ATOM 738 C CA . GLU A 1 94 ? 8.382 8.265 4.215 1.00 93.62 94 GLU A CA 1
ATOM 739 C C . GLU A 1 94 ? 8.954 6.864 4.445 1.00 93.62 94 GLU A C 1
ATOM 741 O O . GLU A 1 94 ? 8.303 5.882 4.094 1.00 93.62 94 GLU A O 1
ATOM 746 N N . ALA A 1 95 ? 10.107 6.755 5.109 1.00 94.31 95 ALA A N 1
ATOM 747 C CA . ALA A 1 95 ? 10.710 5.470 5.451 1.00 94.31 95 ALA A CA 1
ATOM 748 C C . ALA A 1 95 ? 9.790 4.611 6.336 1.00 94.31 95 ALA A C 1
ATOM 750 O O . ALA A 1 95 ? 9.629 3.419 6.075 1.00 94.31 95 ALA A O 1
ATOM 751 N N . GLY A 1 96 ? 9.139 5.214 7.337 1.00 94.69 96 GLY A N 1
ATOM 752 C CA . GLY A 1 96 ? 8.185 4.525 8.207 1.00 94.69 96 GLY A CA 1
ATOM 7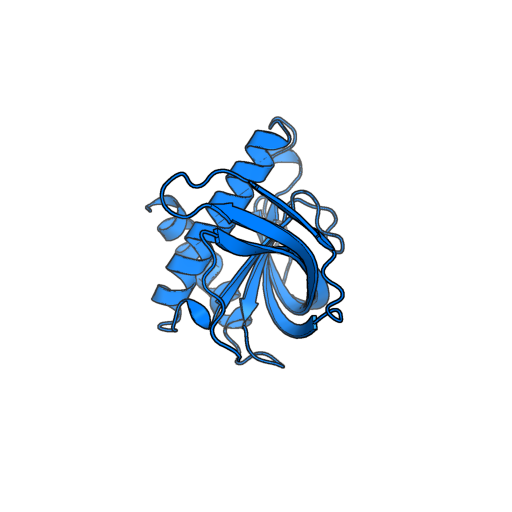53 C C . GLY A 1 96 ? 6.965 3.994 7.451 1.00 94.69 96 GLY A C 1
ATOM 754 O O . GLY A 1 96 ? 6.581 2.842 7.636 1.00 94.69 96 GLY A O 1
ATOM 755 N N . LEU A 1 97 ? 6.393 4.787 6.539 1.00 96.31 97 LEU A N 1
ATOM 756 C CA . LEU A 1 97 ? 5.272 4.347 5.701 1.00 96.31 97 LEU A CA 1
ATOM 757 C C . LEU A 1 97 ? 5.684 3.224 4.743 1.00 96.31 97 LEU A C 1
ATOM 759 O O . LEU A 1 97 ? 4.910 2.293 4.543 1.00 96.31 97 LEU A O 1
ATOM 763 N N . GLN A 1 98 ? 6.885 3.290 4.160 1.00 96.25 98 GLN A N 1
ATOM 764 C CA . GLN A 1 98 ? 7.406 2.221 3.300 1.00 96.25 98 GLN A CA 1
ATOM 765 C C . GLN A 1 98 ? 7.614 0.922 4.089 1.00 96.25 98 GLN A C 1
ATOM 767 O O . GLN A 1 98 ? 7.223 -0.144 3.615 1.00 96.25 98 GLN A O 1
ATOM 772 N N . GLY A 1 99 ? 8.159 1.013 5.308 1.00 95.88 99 GLY A N 1
ATOM 773 C CA . GLY A 1 99 ? 8.271 -0.122 6.225 1.00 95.88 99 GLY A CA 1
ATOM 774 C C . GLY A 1 99 ? 6.903 -0.721 6.552 1.00 95.88 99 GLY A C 1
ATOM 775 O O . GLY A 1 99 ? 6.694 -1.916 6.363 1.00 95.88 99 GLY A O 1
ATOM 776 N N . MET A 1 100 ? 5.936 0.123 6.921 1.00 95.69 100 MET A N 1
ATOM 777 C CA . MET A 1 100 ? 4.560 -0.301 7.190 1.00 95.69 100 MET A CA 1
ATOM 778 C C . MET A 1 100 ? 3.913 -0.970 5.969 1.00 95.69 100 MET A C 1
ATOM 780 O O . MET A 1 100 ? 3.319 -2.033 6.106 1.00 95.69 100 MET A O 1
ATOM 784 N N . ALA A 1 101 ? 4.054 -0.404 4.768 1.00 96.56 101 ALA A N 1
ATOM 785 C CA . ALA A 1 101 ? 3.536 -1.000 3.536 1.00 96.56 101 ALA A CA 1
ATOM 786 C C . ALA A 1 101 ? 4.152 -2.375 3.251 1.00 96.56 101 ALA A C 1
ATOM 788 O O . ALA A 1 101 ? 3.431 -3.312 2.902 1.00 96.56 101 ALA A O 1
ATOM 789 N N . HIS A 1 102 ? 5.468 -2.502 3.431 1.00 95.06 102 HIS A N 1
ATOM 790 C CA . HIS A 1 102 ? 6.177 -3.759 3.255 1.00 95.06 102 HIS A CA 1
ATOM 791 C C . HIS A 1 102 ? 5.679 -4.824 4.242 1.00 95.06 102 HIS A C 1
ATOM 793 O O . HIS A 1 102 ? 5.178 -5.862 3.803 1.00 95.06 102 HIS A O 1
ATOM 799 N N . SER A 1 103 ? 5.751 -4.552 5.549 1.00 95.88 103 SER A N 1
ATOM 800 C CA . SER A 1 103 ? 5.348 -5.498 6.596 1.00 95.88 103 SER A CA 1
ATOM 801 C C . SER A 1 103 ? 3.874 -5.878 6.478 1.00 95.88 103 SER A C 1
ATOM 803 O O . SER A 1 103 ? 3.552 -7.065 6.463 1.00 95.88 103 SER A O 1
ATOM 805 N N . LEU A 1 104 ? 2.977 -4.902 6.279 1.00 95.81 104 LEU A N 1
ATOM 806 C CA . LEU A 1 104 ? 1.544 -5.169 6.134 1.00 95.81 104 LEU A CA 1
ATOM 807 C C . LEU A 1 104 ? 1.239 -6.081 4.953 1.00 95.81 104 LEU A C 1
ATOM 809 O O . LEU A 1 104 ? 0.418 -6.977 5.099 1.00 95.81 104 LEU A O 1
ATOM 813 N N . ARG A 1 105 ? 1.888 -5.903 3.796 1.00 95.56 105 ARG A N 1
ATOM 814 C CA . ARG A 1 105 ? 1.669 -6.787 2.640 1.00 95.56 105 ARG A CA 1
ATOM 815 C C . ARG A 1 105 ? 2.063 -8.232 2.955 1.00 95.56 105 ARG A C 1
ATOM 817 O O . ARG A 1 105 ? 1.357 -9.160 2.561 1.00 95.56 105 ARG A O 1
ATOM 824 N N . HIS A 1 106 ? 3.177 -8.421 3.661 1.00 94.06 106 HIS A N 1
ATOM 825 C CA . HIS A 1 106 ? 3.652 -9.745 4.058 1.00 94.06 106 HIS A CA 1
ATOM 826 C C . HIS A 1 106 ? 2.711 -10.399 5.075 1.00 94.06 106 HIS A C 1
ATOM 828 O O . HIS A 1 106 ? 2.222 -11.501 4.821 1.00 94.06 106 HIS A O 1
ATOM 834 N N . VAL A 1 107 ? 2.375 -9.704 6.161 1.00 96.19 107 VAL A N 1
ATOM 835 C CA . VAL A 1 107 ? 1.427 -10.201 7.172 1.00 96.19 107 VAL A CA 1
ATOM 836 C C . VAL A 1 107 ? 0.054 -10.469 6.553 1.00 96.19 107 VAL A C 1
ATOM 838 O O . VAL A 1 107 ? -0.514 -11.538 6.761 1.00 96.19 107 VAL A O 1
ATOM 841 N N . ALA A 1 108 ? -0.456 -9.556 5.723 1.00 96.12 108 ALA A N 1
ATOM 842 C CA . ALA A 1 108 ? -1.726 -9.713 5.017 1.00 96.12 108 ALA A CA 1
ATOM 843 C C . ALA A 1 108 ? -1.775 -11.012 4.208 1.00 96.12 108 ALA A C 1
ATOM 845 O O . ALA A 1 108 ? -2.755 -11.747 4.306 1.00 96.12 108 ALA A O 1
ATOM 846 N N . SER A 1 109 ? -0.712 -11.332 3.461 1.00 94.94 109 SER A N 1
ATOM 847 C CA . SER A 1 109 ? -0.664 -12.572 2.679 1.00 94.94 109 SER A CA 1
ATOM 848 C C . SER A 1 109 ? -0.743 -13.830 3.549 1.00 94.94 109 SER A C 1
ATOM 850 O O . SER A 1 109 ? -1.451 -14.776 3.205 1.00 94.94 109 SER A O 1
ATOM 852 N N . LEU A 1 110 ? -0.107 -13.811 4.726 1.00 94.44 110 LEU A N 1
ATOM 853 C CA . LEU A 1 110 ? -0.169 -14.910 5.691 1.00 94.44 110 LEU A CA 1
ATOM 854 C C . LEU A 1 110 ? -1.567 -15.039 6.306 1.00 94.44 110 LEU A C 1
ATOM 856 O O . LEU A 1 110 ? -2.114 -16.139 6.360 1.00 94.44 110 LEU A O 1
ATOM 860 N N . ARG A 1 111 ? -2.173 -13.921 6.728 1.00 94.12 111 ARG A N 1
ATOM 861 C CA . ARG A 1 111 ? -3.498 -13.915 7.369 1.00 94.12 111 ARG A CA 1
ATOM 862 C C . ARG A 1 111 ? -4.634 -14.266 6.413 1.00 94.12 111 ARG A C 1
ATOM 864 O O . ARG A 1 111 ? -5.610 -14.887 6.826 1.00 94.12 111 ARG A O 1
ATOM 871 N N . LEU A 1 112 ? -4.512 -13.883 5.146 1.00 94.69 112 LEU A N 1
ATOM 872 C CA . LEU A 1 112 ? -5.480 -14.215 4.100 1.00 94.69 112 LEU A CA 1
ATOM 873 C C . LEU A 1 112 ? -5.212 -15.573 3.442 1.00 94.69 112 LEU A C 1
ATOM 875 O O . LEU A 1 112 ? -6.042 -16.033 2.662 1.00 94.69 112 LEU A O 1
ATOM 879 N N . MET A 1 113 ? -4.077 -16.212 3.755 1.00 93.88 113 MET A N 1
ATOM 880 C CA . MET A 1 113 ? -3.600 -17.436 3.105 1.00 93.88 113 MET A CA 1
ATOM 881 C C . MET A 1 113 ? -3.542 -17.308 1.570 1.00 93.88 113 MET A C 1
ATOM 883 O O . MET A 1 113 ? -3.878 -18.249 0.850 1.00 93.88 113 MET A O 1
ATOM 887 N N . CYS A 1 114 ? -3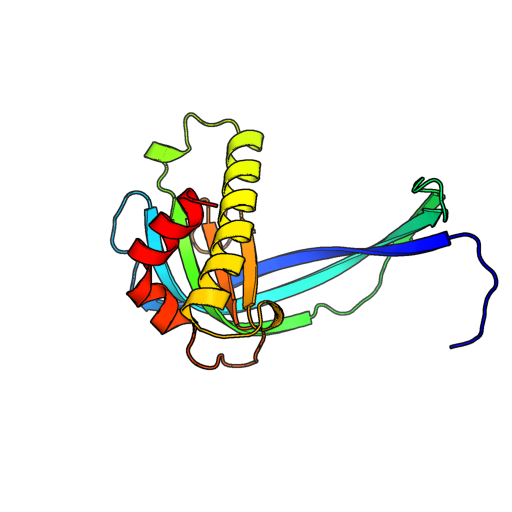.139 -16.136 1.070 1.00 92.19 114 CYS A N 1
ATOM 888 C CA . CYS A 1 114 ? -2.986 -15.865 -0.360 1.00 92.19 114 CYS A CA 1
ATOM 889 C C . CYS A 1 114 ? -1.506 -15.830 -0.766 1.00 92.19 114 CYS A C 1
ATOM 891 O O . CYS A 1 114 ? -0.612 -15.765 0.084 1.00 92.19 114 CYS A O 1
ATOM 893 N N . ASP A 1 115 ? -1.224 -15.849 -2.070 1.00 93.69 115 ASP A N 1
ATOM 894 C CA . ASP A 1 115 ? 0.140 -15.610 -2.536 1.00 93.69 115 ASP A CA 1
ATOM 895 C C . ASP A 1 115 ? 0.486 -14.125 -2.286 1.00 93.69 115 ASP A C 1
ATOM 897 O O . ASP A 1 115 ? -0.336 -13.247 -2.559 1.00 93.69 115 ASP A O 1
ATOM 901 N N . PRO A 1 116 ? 1.688 -13.775 -1.794 1.00 91.06 116 PRO A N 1
ATOM 902 C CA . PRO A 1 116 ? 2.105 -12.377 -1.657 1.00 91.06 116 PRO A CA 1
ATOM 903 C C . PRO A 1 116 ? 2.032 -11.555 -2.954 1.00 91.06 116 PRO A C 1
ATOM 905 O O . PRO A 1 116 ? 2.087 -10.327 -2.898 1.00 91.06 116 PRO A O 1
ATOM 908 N N . ARG A 1 117 ? 1.973 -12.209 -4.121 1.00 93.00 117 ARG A N 1
ATOM 909 C CA . ARG A 1 117 ? 1.793 -11.592 -5.445 1.00 93.00 117 ARG A CA 1
ATOM 910 C C . ARG A 1 117 ? 0.339 -11.221 -5.739 1.00 93.00 117 ARG A C 1
ATOM 912 O O . ARG A 1 117 ? 0.113 -10.414 -6.635 1.00 93.00 117 ARG A O 1
ATOM 919 N N . ASP A 1 118 ? -0.617 -11.762 -4.985 1.00 94.62 118 ASP A N 1
ATOM 920 C CA . ASP A 1 118 ? -2.039 -11.412 -5.083 1.00 94.62 118 ASP A CA 1
ATOM 921 C C . ASP A 1 118 ? -2.332 -10.019 -4.501 1.00 94.62 118 ASP A C 1
ATOM 923 O O . ASP A 1 118 ? -3.378 -9.427 -4.781 1.00 94.62 118 ASP A O 1
ATOM 927 N N . LEU A 1 119 ? -1.396 -9.478 -3.712 1.00 96.38 119 LEU A N 1
ATOM 928 C CA . LEU A 1 119 ? -1.511 -8.197 -3.027 1.00 96.38 119 LEU A CA 1
ATOM 929 C C . LEU A 1 119 ? -0.413 -7.221 -3.458 1.00 96.38 119 LEU A C 1
ATOM 931 O O . LEU A 1 119 ? 0.781 -7.529 -3.437 1.00 96.38 119 LEU A O 1
ATOM 935 N N . GLY A 1 120 ? -0.822 -5.998 -3.775 1.00 96.00 120 GLY A N 1
ATOM 936 C CA . GLY A 1 120 ? 0.053 -4.842 -3.904 1.00 96.00 120 GLY A CA 1
ATOM 937 C C . GLY A 1 120 ? -0.011 -3.962 -2.658 1.00 96.00 120 GLY A C 1
ATOM 938 O O . GLY A 1 120 ? -0.995 -3.978 -1.920 1.00 96.00 120 GLY A O 1
ATOM 939 N N . SER A 1 121 ? 1.031 -3.162 -2.433 1.00 96.88 121 SER A N 1
ATOM 940 C CA . SER A 1 121 ? 1.044 -2.143 -1.382 1.00 96.88 121 SER A CA 1
ATOM 941 C C . SER A 1 121 ? 1.694 -0.856 -1.874 1.00 96.88 121 SER A C 1
ATOM 943 O O . SER A 1 121 ? 2.719 -0.907 -2.554 1.00 96.88 121 SER A O 1
ATOM 945 N N . VAL A 1 122 ? 1.132 0.294 -1.509 1.00 96.81 122 VAL A N 1
ATOM 946 C CA . VAL A 1 122 ? 1.686 1.620 -1.818 1.00 96.81 122 VAL A CA 1
ATOM 947 C C . VAL A 1 122 ? 1.685 2.473 -0.557 1.00 96.81 122 VAL A C 1
ATOM 949 O O . VAL A 1 122 ? 0.684 2.537 0.153 1.00 96.81 122 VAL A O 1
ATOM 952 N N . ALA A 1 123 ? 2.805 3.149 -0.313 1.00 96.88 123 ALA A N 1
ATOM 953 C CA . ALA A 1 123 ? 2.949 4.175 0.708 1.00 96.88 123 ALA A CA 1
ATOM 954 C C . ALA A 1 123 ? 2.952 5.565 0.058 1.00 96.88 123 ALA A C 1
ATOM 956 O O . ALA A 1 123 ? 3.750 5.846 -0.836 1.00 96.88 123 ALA A O 1
ATOM 957 N N . GLU A 1 124 ? 2.078 6.446 0.534 1.00 95.81 124 GLU A N 1
ATOM 958 C CA . GLU A 1 124 ? 1.967 7.833 0.095 1.00 95.81 124 GLU A CA 1
ATOM 959 C C . GLU A 1 124 ? 2.195 8.761 1.295 1.00 95.81 124 GLU A C 1
ATOM 961 O O . GLU A 1 124 ? 1.373 8.810 2.206 1.00 95.81 124 GLU A O 1
ATOM 966 N N . VAL A 1 125 ? 3.267 9.569 1.287 1.00 94.56 125 VAL A N 1
ATOM 967 C CA . VAL A 1 125 ? 3.490 10.618 2.315 1.00 94.56 125 VAL A CA 1
ATOM 968 C C . VAL A 1 125 ? 2.322 11.605 2.364 1.00 94.56 125 VAL A C 1
ATOM 970 O O . VAL A 1 125 ? 2.016 12.189 3.399 1.00 94.56 125 VAL A O 1
ATOM 973 N N . ARG A 1 126 ? 1.661 11.806 1.224 1.00 94.12 126 ARG A N 1
ATOM 974 C CA . ARG A 1 126 ? 0.413 12.549 1.134 1.00 94.12 126 ARG A CA 1
ATOM 975 C C . ARG A 1 126 ? -0.434 11.967 0.017 1.00 94.12 126 ARG A C 1
ATOM 977 O O . ARG A 1 126 ? -0.157 12.235 -1.150 1.00 94.12 126 ARG A O 1
ATOM 984 N N . SER A 1 127 ? -1.468 11.216 0.377 1.00 94.94 127 SER A N 1
ATOM 985 C CA . SER A 1 127 ? -2.385 10.658 -0.614 1.00 94.94 127 SER A CA 1
ATOM 986 C C . SER A 1 127 ? -3.114 11.758 -1.381 1.00 94.94 127 SER A C 1
ATOM 988 O O . SER A 1 127 ? -3.478 12.806 -0.829 1.00 94.94 127 SER A O 1
ATOM 990 N N . VAL A 1 128 ? -3.379 11.508 -2.661 1.00 92.38 128 VAL A N 1
ATOM 991 C CA . VAL A 1 128 ? -4.194 12.405 -3.491 1.00 92.38 128 VAL A CA 1
ATOM 992 C C . VAL A 1 128 ? -5.651 12.452 -3.031 1.00 92.38 128 VAL A C 1
ATOM 994 O O . VAL A 1 128 ? -6.288 13.497 -3.187 1.00 92.38 128 VAL A O 1
ATOM 997 N N . THR A 1 129 ? -6.157 11.361 -2.444 1.00 93.31 129 THR A N 1
ATOM 998 C CA . THR A 1 129 ? -7.546 11.271 -1.980 1.00 93.31 129 THR A CA 1
ATOM 999 C C . THR A 1 129 ? -7.678 11.706 -0.525 1.00 93.31 129 THR A C 1
ATOM 1001 O O . THR A 1 129 ? -8.374 12.681 -0.252 1.00 93.31 129 THR A O 1
ATOM 1004 N N . THR A 1 130 ? -6.991 11.041 0.407 1.00 93.06 130 THR A N 1
ATOM 1005 C CA . THR A 1 130 ? -7.172 11.305 1.850 1.00 93.06 130 THR A CA 1
ATOM 1006 C C . THR A 1 130 ? -6.475 12.588 2.307 1.00 93.06 130 THR A C 1
ATOM 1008 O O . THR A 1 130 ? -6.802 13.127 3.356 1.00 93.06 130 THR A O 1
ATOM 1011 N N . ARG A 1 131 ? -5.508 13.095 1.522 1.00 94.94 131 ARG A N 1
ATOM 1012 C CA . ARG A 1 131 ? -4.622 14.227 1.861 1.00 94.94 131 ARG A CA 1
ATOM 1013 C C . ARG A 1 131 ? -3.742 14.008 3.093 1.00 94.94 131 ARG A C 1
ATOM 1015 O O . ARG A 1 131 ? -3.032 14.945 3.465 1.00 94.94 131 ARG A O 1
ATOM 1022 N N . LEU A 1 132 ? -3.730 12.794 3.637 1.00 95.50 132 LEU A N 1
ATOM 1023 C CA . LEU A 1 132 ? -2.950 12.359 4.790 1.00 95.50 132 LEU A CA 1
ATOM 1024 C C . LEU A 1 132 ? -1.865 11.357 4.362 1.00 95.50 132 LEU A C 1
ATOM 1026 O O . LEU A 1 132 ? -1.964 10.769 3.274 1.00 95.50 132 LEU A O 1
ATOM 1030 N N . PRO A 1 133 ? -0.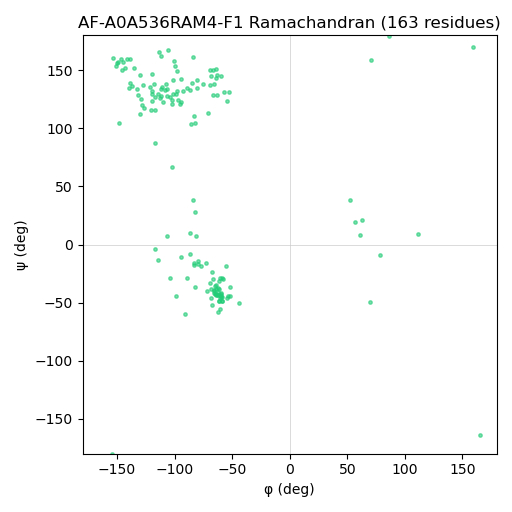838 11.131 5.197 1.00 97.12 133 PRO A N 1
ATOM 1031 C CA . PRO A 1 133 ? 0.036 9.972 5.067 1.00 97.12 133 PRO A CA 1
ATOM 1032 C C . PRO A 1 133 ? -0.788 8.688 5.072 1.00 97.12 133 PRO A C 1
ATOM 1034 O O . PRO A 1 133 ? -1.592 8.470 5.979 1.00 97.12 133 PRO A O 1
ATOM 1037 N N . THR A 1 134 ? -0.639 7.880 4.025 1.00 97.75 134 THR A N 1
ATOM 1038 C CA . THR A 1 134 ? -1.517 6.736 3.770 1.00 97.75 134 THR A CA 1
ATOM 1039 C C . THR A 1 134 ? -0.718 5.537 3.286 1.00 97.75 134 THR A C 1
ATOM 1041 O O . THR A 1 134 ? 0.119 5.668 2.395 1.00 97.75 134 THR A O 1
ATOM 1044 N N . VAL A 1 135 ? -1.007 4.358 3.832 1.00 98.12 135 VAL A N 1
ATOM 1045 C CA . VAL A 1 135 ? -0.579 3.077 3.256 1.00 98.12 135 VAL A CA 1
ATOM 1046 C C . VAL A 1 135 ? -1.808 2.352 2.749 1.00 98.12 135 VAL A C 1
ATOM 1048 O O . VAL A 1 135 ? -2.768 2.183 3.490 1.00 98.12 135 VAL A O 1
ATOM 1051 N N . THR A 1 136 ? -1.775 1.922 1.492 1.00 98.38 136 THR A N 1
ATOM 1052 C CA . THR A 1 136 ? -2.845 1.134 0.874 1.00 98.38 136 THR A CA 1
ATOM 1053 C C . THR A 1 136 ? -2.326 -0.254 0.537 1.00 98.38 136 THR A C 1
ATOM 1055 O O . THR A 1 136 ? -1.300 -0.364 -0.129 1.00 98.38 136 THR A O 1
ATOM 1058 N N . VAL A 1 137 ? -3.052 -1.294 0.943 1.00 98.06 137 VAL A N 1
ATOM 1059 C CA . VAL A 1 137 ? -2.906 -2.674 0.466 1.00 98.06 137 VAL A CA 1
ATOM 1060 C C . VAL A 1 137 ? -4.099 -2.978 -0.436 1.00 98.06 137 VAL A C 1
ATOM 1062 O O . VAL A 1 137 ? -5.244 -2.734 -0.061 1.00 98.06 137 VAL A O 1
ATOM 1065 N N . PHE A 1 138 ? -3.850 -3.469 -1.643 1.00 97.81 138 PHE A N 1
ATOM 1066 C CA . PHE A 1 138 ? -4.888 -3.675 -2.652 1.00 97.81 138 PHE A CA 1
ATOM 1067 C C . PHE A 1 138 ? -4.695 -4.988 -3.397 1.00 97.81 138 PHE A C 1
ATOM 1069 O O . PHE A 1 138 ? -3.603 -5.551 -3.438 1.00 97.81 138 PHE A O 1
ATOM 1076 N N . GLU A 1 139 ? -5.769 -5.457 -4.011 1.00 95.88 139 GLU A N 1
ATOM 1077 C CA . GLU A 1 139 ? -5.796 -6.730 -4.723 1.00 95.88 139 GLU A CA 1
ATOM 1078 C C . GLU A 1 139 ? -5.316 -6.533 -6.162 1.00 95.88 139 GLU A C 1
ATOM 1080 O O . GLU A 1 139 ? -5.785 -5.630 -6.859 1.00 95.88 139 GLU A O 1
ATOM 1085 N N . VAL A 1 140 ? -4.419 -7.398 -6.644 1.00 95.00 140 VAL A N 1
ATOM 1086 C CA . VAL A 1 140 ? -3.900 -7.354 -8.027 1.00 95.00 140 VAL A CA 1
ATOM 1087 C C . VAL A 1 140 ? -4.849 -8.089 -8.993 1.00 95.00 140 VAL A C 1
ATOM 1089 O O . VAL A 1 140 ? -4.434 -8.765 -9.930 1.00 95.00 140 VAL A O 1
ATOM 1092 N N . TYR A 1 141 ? -6.157 -7.943 -8.766 1.00 93.94 141 TYR A N 1
ATOM 1093 C CA . TYR A 1 141 ? -7.231 -8.555 -9.548 1.00 93.94 141 TYR A CA 1
ATOM 1094 C C . TYR A 1 141 ? -8.283 -7.500 -9.916 1.00 93.94 141 TYR A C 1
ATOM 1096 O O . TYR A 1 141 ? -8.753 -6.786 -9.029 1.00 93.94 141 TYR A O 1
ATOM 1104 N N . PRO A 1 142 ? -8.679 -7.372 -11.198 1.00 94.75 142 PRO A N 1
ATOM 1105 C CA . PRO A 1 142 ? -9.732 -6.441 -11.597 1.00 94.75 142 PRO A CA 1
ATOM 1106 C C . PRO A 1 142 ? -11.047 -6.703 -10.857 1.00 94.75 142 PRO A C 1
ATOM 1108 O O . PRO A 1 142 ? -11.511 -7.839 -10.806 1.00 94.75 142 PRO A O 1
ATOM 1111 N N . GLY A 1 143 ? -11.646 -5.647 -10.307 1.00 92.25 143 GLY A N 1
ATOM 1112 C CA . GLY A 1 143 ? -12.879 -5.708 -9.516 1.00 92.25 143 GLY A CA 1
ATOM 1113 C C . GLY A 1 143 ? -12.701 -6.177 -8.068 1.00 92.25 143 GLY A C 1
ATOM 1114 O O . GLY A 1 143 ? -13.639 -6.042 -7.289 1.00 92.25 143 GLY A O 1
ATOM 1115 N N . GLY A 1 144 ? -11.514 -6.665 -7.690 1.00 91.06 144 GLY A N 1
ATOM 1116 C CA . GLY A 1 144 ? -11.279 -7.276 -6.383 1.00 91.06 144 GLY A CA 1
ATOM 1117 C C . GLY A 1 144 ? -11.956 -8.644 -6.222 1.00 91.06 144 GLY A C 1
ATOM 1118 O O . GLY A 1 144 ? -12.897 -8.997 -6.931 1.00 91.06 144 GLY A O 1
ATOM 1119 N N . VAL A 1 145 ? -11.457 -9.438 -5.279 1.00 92.56 145 VAL A N 1
ATOM 1120 C CA . VAL A 1 145 ? -12.003 -10.747 -4.886 1.00 92.56 145 VAL A CA 1
ATOM 1121 C C . VAL A 1 145 ? -12.495 -10.773 -3.434 1.00 92.56 145 VAL A C 1
ATOM 1123 O O . VAL A 1 145 ? -13.079 -11.765 -3.003 1.00 92.56 145 VAL A O 1
ATOM 1126 N N . GLY A 1 146 ? -12.317 -9.676 -2.689 1.00 92.38 146 GLY A N 1
ATOM 1127 C CA . GLY A 1 146 ? -12.879 -9.473 -1.351 1.00 92.38 146 GLY A CA 1
ATOM 1128 C C . GLY A 1 146 ? -11.850 -9.452 -0.220 1.00 92.38 146 GLY A C 1
ATOM 1129 O O . GLY A 1 146 ? -12.237 -9.421 0.950 1.00 92.38 146 GLY A O 1
ATOM 1130 N N . PHE A 1 147 ? -10.548 -9.432 -0.523 1.00 96.25 147 PHE A N 1
ATOM 1131 C CA . PHE A 1 147 ? -9.513 -9.363 0.513 1.00 96.25 147 PHE A CA 1
ATOM 1132 C C . PHE A 1 147 ? -9.552 -8.053 1.296 1.00 96.25 147 PHE A C 1
ATOM 1134 O O . PHE A 1 147 ? -9.341 -8.069 2.505 1.00 96.25 147 PHE A O 1
ATOM 1141 N N . SER A 1 148 ? -9.877 -6.932 0.648 1.00 97.12 148 SER A N 1
ATOM 1142 C CA . SER A 1 148 ? -9.957 -5.622 1.314 1.00 97.12 148 SER A CA 1
ATOM 1143 C C . SER A 1 148 ? -10.876 -5.608 2.547 1.00 97.12 148 SER A C 1
ATOM 1145 O O . SER A 1 148 ? -10.486 -5.097 3.596 1.00 97.12 148 SER A O 1
ATOM 1147 N N . ALA A 1 149 ? -12.063 -6.214 2.449 1.00 97.25 149 ALA A N 1
ATOM 1148 C CA . ALA A 1 149 ? -13.019 -6.296 3.550 1.00 97.25 149 ALA A CA 1
ATOM 1149 C C . ALA A 1 149 ? -12.463 -7.146 4.700 1.00 97.25 149 ALA A C 1
ATOM 1151 O O . ALA A 1 149 ? -12.547 -6.764 5.865 1.00 97.25 149 ALA A O 1
ATOM 1152 N N . ARG A 1 150 ? -11.807 -8.266 4.375 1.00 97.44 150 ARG A N 1
ATOM 1153 C CA . ARG A 1 150 ? -11.201 -9.128 5.391 1.00 97.44 150 ARG A CA 1
ATOM 1154 C C . ARG A 1 150 ? -10.008 -8.464 6.083 1.00 97.44 150 ARG A C 1
ATOM 1156 O O . ARG A 1 150 ? -9.857 -8.601 7.293 1.00 97.44 150 ARG A O 1
ATOM 1163 N N . LEU A 1 151 ? -9.187 -7.712 5.350 1.00 97.44 151 LEU A N 1
ATOM 1164 C CA . LEU A 1 151 ? -8.097 -6.917 5.929 1.00 97.44 151 LEU A CA 1
ATOM 1165 C C . LEU A 1 151 ? -8.624 -5.823 6.858 1.00 97.44 151 LEU A 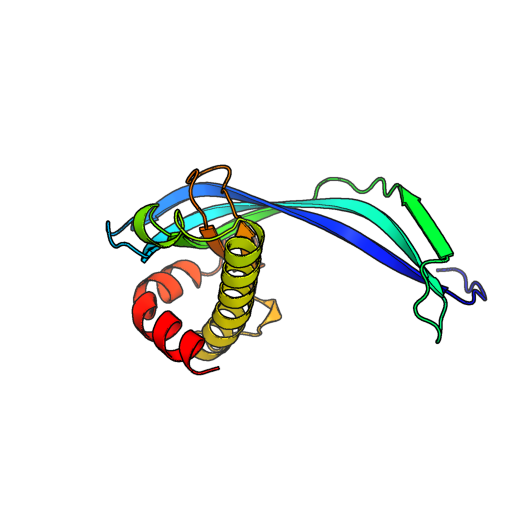C 1
ATOM 1167 O O . LEU A 1 151 ? -8.045 -5.588 7.915 1.00 97.44 151 LEU A O 1
ATOM 1171 N N . TYR A 1 152 ? -9.743 -5.193 6.495 1.00 97.69 152 TYR A N 1
ATOM 1172 C CA . TYR A 1 152 ? -10.402 -4.211 7.348 1.00 97.69 152 TYR A CA 1
ATOM 1173 C C . TYR A 1 152 ? -10.827 -4.817 8.692 1.00 97.69 152 TYR A C 1
ATOM 1175 O O . TYR A 1 152 ? -10.575 -4.217 9.738 1.00 97.69 152 TYR A O 1
ATOM 1183 N N . GLU A 1 153 ? -11.412 -6.018 8.682 1.00 96.69 153 GLU A N 1
ATOM 1184 C CA . GLU A 1 153 ? -11.790 -6.751 9.898 1.00 96.69 153 GLU A CA 1
ATOM 1185 C C . GLU A 1 153 ? -10.573 -7.115 10.761 1.00 96.69 153 GLU A C 1
ATOM 1187 O O . GLU A 1 153 ? -10.600 -6.909 11.973 1.00 96.69 153 GLU A O 1
ATOM 119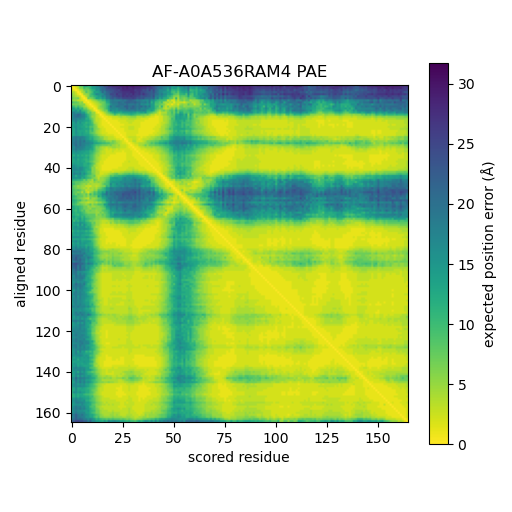2 N N . LEU A 1 154 ? -9.493 -7.591 10.134 1.00 96.12 154 LEU A N 1
ATOM 1193 C CA . LEU A 1 154 ? -8.271 -8.058 10.801 1.00 96.12 154 LEU A CA 1
ATOM 1194 C C . LEU A 1 154 ? -7.305 -6.933 11.214 1.00 96.12 154 LEU A C 1
ATOM 1196 O O . LEU A 1 154 ? -6.193 -7.218 11.643 1.00 96.12 154 LEU A O 1
ATOM 1200 N N . HIS A 1 155 ? -7.696 -5.663 11.086 1.00 95.38 155 HIS A N 1
ATOM 1201 C CA . HIS A 1 155 ? -6.824 -4.495 11.276 1.00 95.38 155 HIS A CA 1
ATOM 1202 C C . HIS A 1 155 ? -5.908 -4.550 12.504 1.00 95.38 155 HIS A C 1
ATOM 1204 O O . HIS A 1 155 ? -4.709 -4.324 12.364 1.00 95.38 155 HIS A O 1
ATOM 1210 N N . GLY A 1 156 ? -6.460 -4.844 13.687 1.00 93.25 156 GLY A N 1
ATOM 1211 C CA . GLY A 1 156 ? -5.675 -4.892 14.924 1.00 93.25 156 GLY A CA 1
ATOM 1212 C C . GLY A 1 156 ? -4.591 -5.964 14.858 1.00 93.25 156 GLY A C 1
ATOM 1213 O O . GLY A 1 156 ? -3.418 -5.672 15.056 1.00 93.25 156 GLY A O 1
ATOM 1214 N N . GLU A 1 157 ? -4.976 -7.172 14.451 1.00 94.12 157 GLU A N 1
ATOM 1215 C CA . GLU A 1 157 ? -4.065 -8.309 14.317 1.00 94.12 157 GLU A CA 1
ATOM 1216 C C . GLU A 1 157 ? -2.986 -8.065 13.246 1.00 94.12 157 GLU A C 1
ATOM 1218 O O . GLU A 1 157 ? -1.848 -8.494 13.397 1.00 94.12 157 GLU A O 1
ATOM 1223 N N . LEU A 1 158 ? -3.325 -7.351 12.164 1.00 94.25 158 LEU A N 1
ATOM 1224 C CA . LEU A 1 158 ? -2.358 -6.966 11.132 1.00 94.25 158 LEU A CA 1
ATOM 1225 C C . LEU A 1 158 ? -1.307 -5.989 11.666 1.00 94.25 158 LEU A C 1
ATOM 1227 O O . LEU A 1 158 ? -0.145 -6.089 11.279 1.00 94.25 158 LEU A O 1
ATOM 1231 N N . LEU A 1 159 ? -1.712 -5.024 12.498 1.00 93.31 159 LEU A N 1
ATOM 1232 C CA . LEU A 1 159 ? -0.798 -4.038 13.075 1.00 93.31 159 LEU A CA 1
ATOM 1233 C C . LEU A 1 159 ? 0.112 -4.652 14.140 1.00 93.31 159 LEU A C 1
ATOM 1235 O O . LEU A 1 159 ? 1.296 -4.323 14.165 1.00 93.31 159 LEU A O 1
ATOM 1239 N N . GLU A 1 160 ? -0.426 -5.535 14.981 1.00 93.88 160 GLU A N 1
ATOM 1240 C CA . GLU A 1 160 ? 0.342 -6.259 16.000 1.00 93.88 160 GLU A CA 1
ATOM 1241 C C . GLU A 1 160 ? 1.430 -7.119 15.348 1.00 93.88 160 GLU A C 1
ATOM 1243 O O . GLU A 1 160 ? 2.615 -6.894 15.588 1.00 93.88 160 GLU A O 1
ATOM 1248 N N . ASP A 1 161 ? 1.059 -8.006 14.423 1.00 92.38 161 ASP A N 1
ATOM 1249 C CA . ASP A 1 161 ? 2.017 -8.868 13.724 1.00 92.38 161 ASP A CA 1
ATOM 1250 C C . ASP A 1 161 ? 3.045 -8.073 12.906 1.00 92.38 161 ASP A C 1
ATOM 1252 O O . ASP A 1 161 ? 4.215 -8.447 12.825 1.00 92.38 161 ASP A O 1
ATOM 1256 N N . ALA A 1 162 ? 2.627 -6.974 12.265 1.00 90.00 162 ALA A N 1
ATOM 1257 C CA . ALA A 1 162 ? 3.538 -6.153 11.470 1.00 90.00 162 ALA A CA 1
ATOM 1258 C C . ALA A 1 162 ? 4.591 -5.439 12.329 1.00 90.00 162 ALA A C 1
ATOM 1260 O O . ALA A 1 162 ? 5.646 -5.088 11.800 1.00 90.00 162 ALA A O 1
ATOM 1261 N N . ALA A 1 163 ? 4.312 -5.224 13.618 1.00 88.50 163 ALA A N 1
ATOM 1262 C CA . ALA A 1 163 ? 5.250 -4.650 14.577 1.00 88.50 163 ALA A CA 1
ATOM 1263 C C . ALA A 1 163 ? 6.227 -5.687 15.168 1.00 88.50 163 ALA A C 1
ATOM 1265 O O . ALA A 1 163 ? 7.234 -5.288 15.752 1.00 88.50 163 ALA A O 1
ATOM 1266 N N . GLU A 1 164 ? 5.946 -6.986 15.022 1.00 88.31 164 GLU A N 1
ATOM 1267 C CA . GLU A 1 164 ? 6.780 -8.088 15.531 1.00 88.31 164 GLU A CA 1
ATOM 1268 C C . GLU A 1 164 ? 7.784 -8.654 14.505 1.00 88.31 164 GLU A C 1
ATOM 1270 O O . GLU A 1 164 ? 8.658 -9.439 14.881 1.00 88.31 164 GLU A O 1
ATOM 1275 N N . LEU A 1 165 ? 7.670 -8.267 13.227 1.00 75.75 165 LEU A N 1
ATOM 1276 C CA . LEU A 1 165 ? 8.591 -8.637 12.136 1.00 75.75 165 LEU A CA 1
ATOM 1277 C C . LEU A 1 165 ? 9.956 -7.940 12.235 1.00 75.75 165 LEU A C 1
ATOM 1279 O O . LEU A 1 165 ? 10.969 -8.635 11.979 1.00 75.75 165 LEU A O 1
#

Nearest PDB structures (foldseek):
  6znp-assembly1_A  TM=8.327E-01  e=6.078E-17  Bacillus subtilis subsp. subtilis str. 168
  6znq-assembly2_B  TM=7.658E-01  e=3.297E-13  Bacillus subtilis subsp. subtilis str. 168
  7qnd-assembly1_E  TM=1.962E-01  e=5.920E+00  Homo sapiens

Sequence (165 aa):
MRPVDVDYYTDALASVTVRVLDTFAGPDQEAISRSHGEVKITSLASMFKKIRFHTHENIGAGPVHLPEQTLHTTGYWITVDEGLWRSLGRETLEAGLQGMAHSLRHVASLRLMCDPRDLGSVAEVRSVTTRLPTVTVFEVYPGGVGFSARLYELHGELLEDAAEL

Secondary structure (DSSP, 8-state):
------SEEEEEEEEEEEEEEEEEE----SSEEEEEEEEEEEEEEEEEEEEETTT--EEEEEE--PPPEEEEEEEEEEEE-HHHHTTS-HHHHHHHHHHHHHHHHHHHHHHHT--TTSEEEEEESS-TTTSS-EEEEEESSTT--SHHHHHHHTHHHHHHHHHH-

Foldseek 3Di:
DDDDDDQWDKDWDKDKAKDAPDWPDDQPPDQWGKTKHKIKIKIDGFKMFIAGPPVRDGPDMDTDPDDIDIAIFMKMKIFHHCVVPVPPDLVRLQVVQVLLQVLLLVLLCVVVVHDSVQKDKDWDCAHPHPRGGMIMITGPDHHYPCSNVVCRVCVVVSVVRSVVD

Mean predicted aligned error: 7.01 Å

Radius of gyration: 17.95 Å; Cα contacts (8 Å, |Δi|>4): 335; chains: 1; bounding box: 47×34×47 Å

pLDDT: mean 89.51, std 10.33, range [48.88, 98.5]